Protein AF-A0A800IH44-F1 (afdb_monomer_lite)

Structure (mmCIF, N/CA/C/O backbone):
data_AF-A0A800IH44-F1
#
_entry.id   AF-A0A800IH44-F1
#
loop_
_atom_site.group_PDB
_atom_site.id
_atom_site.type_symbol
_atom_site.label_atom_id
_atom_site.label_alt_id
_atom_site.label_comp_id
_atom_site.label_asym_id
_atom_site.label_entity_id
_atom_site.label_seq_id
_atom_site.pdbx_PDB_ins_code
_atom_site.Cartn_x
_atom_site.Cartn_y
_atom_site.Cartn_z
_atom_site.occupancy
_atom_site.B_iso_or_equiv
_atom_site.auth_seq_id
_atom_site.auth_comp_id
_atom_site.auth_asym_id
_atom_site.auth_atom_id
_atom_site.pdbx_PDB_model_num
ATOM 1 N N . PRO A 1 1 ? -9.479 -3.643 30.433 1.00 67.94 1 PRO A N 1
ATOM 2 C CA . PRO A 1 1 ? -9.470 -2.349 31.169 1.00 67.94 1 PRO A CA 1
ATOM 3 C C . PRO A 1 1 ? -8.205 -2.106 32.005 1.00 67.94 1 PRO A C 1
ATOM 5 O O . PRO A 1 1 ? -7.801 -0.964 32.146 1.00 67.94 1 PRO A O 1
ATOM 8 N N . ASN A 1 2 ? -7.567 -3.157 32.537 1.00 88.88 2 ASN A N 1
ATOM 9 C CA . ASN A 1 2 ? -6.401 -3.015 33.427 1.00 88.88 2 ASN A CA 1
ATOM 10 C C . ASN A 1 2 ? -5.080 -2.698 32.699 1.00 88.88 2 ASN A C 1
ATOM 12 O O . ASN A 1 2 ? -4.061 -2.495 33.346 1.00 88.88 2 ASN A O 1
ATOM 16 N N . THR A 1 3 ? -5.093 -2.687 31.363 1.00 93.56 3 THR A N 1
ATOM 17 C CA . THR A 1 3 ? -3.907 -2.450 30.524 1.00 93.56 3 THR A CA 1
ATOM 18 C C . THR A 1 3 ? -4.090 -1.198 29.671 1.00 93.56 3 THR A C 1
ATOM 20 O O . THR A 1 3 ? -3.293 -0.274 29.760 1.00 93.56 3 THR A O 1
ATOM 23 N N . PHE A 1 4 ? -5.167 -1.133 28.880 1.00 92.62 4 PHE A N 1
ATOM 24 C CA . PHE A 1 4 ? -5.492 0.036 28.060 1.00 92.62 4 PHE A CA 1
ATOM 25 C C . PHE A 1 4 ? -6.497 0.942 28.770 1.00 92.62 4 PHE A C 1
ATOM 27 O O . PHE A 1 4 ? -7.565 0.481 29.181 1.00 92.62 4 PHE A O 1
ATOM 34 N N . THR A 1 5 ? -6.158 2.227 28.872 1.00 90.50 5 THR A N 1
ATOM 35 C CA . THR A 1 5 ? -7.008 3.272 29.462 1.00 90.50 5 THR A CA 1
ATOM 36 C C . THR A 1 5 ? -8.149 3.685 28.533 1.00 90.50 5 THR A C 1
ATOM 38 O O . THR A 1 5 ? -9.255 3.933 29.001 1.00 90.50 5 THR A O 1
ATOM 41 N N . ASN A 1 6 ? -7.912 3.698 27.217 1.00 88.56 6 ASN A N 1
ATOM 42 C CA . ASN A 1 6 ? -8.948 3.844 26.199 1.00 88.56 6 ASN A CA 1
ATOM 43 C C . ASN A 1 6 ? -9.209 2.488 25.530 1.00 88.56 6 ASN A C 1
ATOM 45 O O . ASN A 1 6 ? -8.309 1.897 24.938 1.00 88.56 6 ASN A O 1
ATOM 49 N N . ILE A 1 7 ? -10.446 2.006 25.638 1.00 90.50 7 ILE A N 1
ATOM 50 C CA . ILE A 1 7 ? -10.894 0.715 25.096 1.00 90.50 7 ILE A CA 1
ATOM 51 C C . ILE A 1 7 ? -11.848 0.872 23.905 1.00 90.50 7 ILE A C 1
ATOM 53 O O . ILE A 1 7 ? -12.403 -0.111 23.419 1.00 90.50 7 ILE A O 1
ATOM 57 N N . MET A 1 8 ? -12.068 2.105 23.443 1.00 90.88 8 MET A N 1
ATOM 58 C CA . MET A 1 8 ? -12.938 2.376 22.307 1.00 90.88 8 MET A CA 1
ATOM 59 C C . MET A 1 8 ? -12.184 2.147 20.999 1.00 90.88 8 MET A C 1
ATOM 61 O O . MET A 1 8 ? -11.226 2.847 20.680 1.00 90.88 8 MET A O 1
ATOM 65 N N . TYR A 1 9 ? -12.654 1.185 20.206 1.00 92.31 9 TYR A N 1
ATOM 66 C CA . TYR A 1 9 ? -12.163 0.993 18.845 1.00 92.31 9 TYR A CA 1
ATOM 67 C C . TYR A 1 9 ? -12.681 2.095 17.923 1.00 92.31 9 TYR A C 1
ATOM 69 O O . TYR A 1 9 ? -13.893 2.338 17.843 1.00 92.31 9 TYR A O 1
ATOM 77 N N . HIS A 1 10 ? -11.761 2.708 17.185 1.00 92.88 10 HIS A N 1
ATOM 78 C CA . HIS A 1 10 ? -12.052 3.719 16.177 1.00 92.88 10 HIS A CA 1
ATOM 79 C C . HIS A 1 10 ? -12.052 3.080 14.789 1.00 92.88 10 HIS A C 1
ATOM 81 O O . HIS A 1 10 ? -11.031 2.553 14.344 1.00 92.88 10 HIS A O 1
ATOM 87 N N . PHE A 1 11 ? -13.198 3.144 14.109 1.00 93.88 11 PHE A N 1
ATOM 88 C CA . PHE A 1 11 ? -13.379 2.530 12.794 1.00 93.88 11 PHE A CA 1
ATOM 89 C C . PHE A 1 11 ? -12.357 3.041 11.781 1.00 93.88 11 PHE A C 1
ATOM 91 O O . PHE A 1 11 ? -11.722 2.240 11.109 1.00 93.88 11 PHE A O 1
ATOM 98 N N . ASP A 1 12 ? -12.142 4.356 11.716 1.00 92.38 12 ASP A N 1
ATOM 99 C CA . ASP A 1 12 ? -11.292 4.961 10.686 1.00 92.38 12 ASP A CA 1
ATOM 100 C C . ASP A 1 12 ? -9.812 4.561 10.826 1.00 92.38 12 ASP A C 1
ATOM 102 O O . ASP A 1 12 ? -9.105 4.445 9.825 1.00 92.38 12 ASP A O 1
ATOM 106 N N . ILE A 1 13 ? -9.351 4.269 12.050 1.00 92.44 13 ILE A N 1
ATOM 107 C CA . ILE A 1 13 ? -7.992 3.757 12.296 1.00 92.44 13 ILE A CA 1
ATOM 108 C C . ILE A 1 13 ? -7.848 2.349 11.705 1.00 92.44 1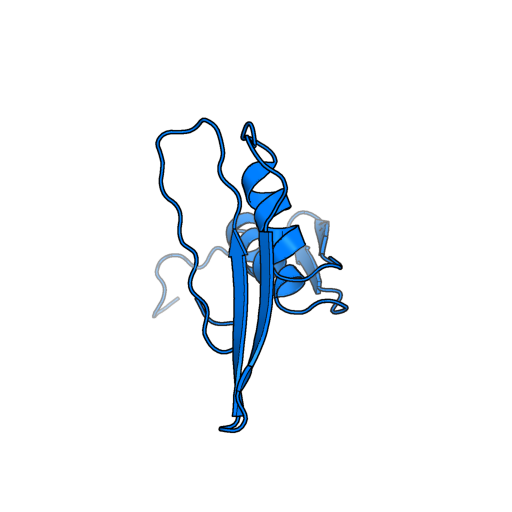3 ILE A C 1
ATOM 110 O O . ILE A 1 13 ? -6.882 2.066 10.994 1.00 92.44 13 ILE A O 1
ATOM 114 N N . LEU A 1 14 ? -8.827 1.475 11.965 1.00 93.56 14 LEU A N 1
ATOM 115 C CA . LEU A 1 14 ? -8.848 0.118 11.418 1.00 93.56 14 LEU A CA 1
ATOM 116 C C . LEU A 1 14 ? -9.019 0.143 9.896 1.00 93.56 14 LEU A C 1
ATOM 118 O O . LEU A 1 14 ? -8.279 -0.535 9.190 1.00 93.56 14 LEU A O 1
ATOM 122 N N . ALA A 1 15 ? -9.939 0.963 9.387 1.00 93.38 15 ALA A N 1
ATOM 123 C CA . ALA A 1 15 ? -10.214 1.109 7.963 1.00 93.38 15 ALA A CA 1
ATOM 124 C C . ALA A 1 15 ? -8.967 1.550 7.193 1.00 93.38 15 ALA A C 1
ATOM 126 O O . ALA A 1 15 ? -8.642 0.946 6.174 1.00 93.38 15 ALA A O 1
ATOM 127 N N . LYS A 1 16 ? -8.218 2.539 7.705 1.00 91.56 16 LYS A N 1
ATOM 128 C CA . LYS A 1 16 ? -6.953 2.973 7.098 1.00 91.56 16 LYS A CA 1
ATOM 129 C C . LYS A 1 16 ? -5.968 1.808 6.978 1.00 91.56 16 LYS A C 1
ATOM 131 O O . LYS A 1 16 ? -5.446 1.560 5.894 1.00 91.56 16 LYS A O 1
ATOM 136 N N . ARG A 1 17 ? -5.756 1.059 8.065 1.00 90.81 17 ARG A N 1
ATOM 137 C CA . ARG A 1 17 ? -4.790 -0.046 8.086 1.00 90.81 17 ARG A CA 1
ATOM 138 C C . ARG A 1 17 ? -5.213 -1.224 7.202 1.00 90.81 17 ARG A C 1
ATOM 140 O O . ARG A 1 17 ? -4.378 -1.808 6.519 1.00 90.81 17 ARG A O 1
ATOM 147 N N . LEU A 1 18 ? -6.499 -1.572 7.195 1.00 92.25 18 LEU A N 1
ATOM 148 C CA . LEU A 1 18 ? -7.033 -2.651 6.358 1.00 92.25 18 LEU A CA 1
ATOM 149 C C . LEU A 1 18 ? -7.008 -2.288 4.870 1.00 92.25 18 LEU A C 1
ATOM 151 O O . LEU A 1 18 ? -6.711 -3.144 4.041 1.00 92.25 18 LEU A O 1
ATOM 155 N N . ARG A 1 19 ? -7.241 -1.016 4.535 1.00 90.12 19 ARG A N 1
ATOM 156 C CA . ARG A 1 19 ? -7.095 -0.500 3.173 1.00 90.12 19 ARG A CA 1
ATOM 157 C C . ARG A 1 19 ? -5.651 -0.629 2.686 1.00 90.12 19 ARG A C 1
ATOM 159 O O . ARG A 1 19 ? -5.429 -1.203 1.627 1.00 90.12 19 ARG A O 1
ATOM 166 N N . GLU A 1 20 ? -4.670 -0.204 3.484 1.00 88.50 20 GLU A N 1
ATOM 167 C CA . GLU A 1 20 ? -3.243 -0.421 3.182 1.00 88.50 20 GLU A CA 1
ATOM 168 C C . GLU A 1 20 ? -2.932 -1.910 2.941 1.00 88.50 20 GLU A C 1
ATOM 170 O O . GLU A 1 20 ? -2.319 -2.263 1.937 1.00 88.50 20 GLU A O 1
ATOM 175 N N . LEU A 1 21 ? -3.415 -2.801 3.816 1.00 87.75 21 LEU A N 1
ATOM 176 C CA . LEU A 1 21 ? -3.202 -4.246 3.677 1.00 87.75 21 LEU A CA 1
ATOM 177 C C . LEU A 1 21 ? -3.824 -4.831 2.406 1.00 87.75 21 LEU A C 1
ATOM 179 O O . LEU A 1 21 ? -3.225 -5.723 1.808 1.00 87.75 21 LEU A O 1
ATOM 183 N N . SER A 1 22 ? -4.993 -4.344 1.987 1.00 90.31 22 SER A N 1
ATOM 184 C CA . SER A 1 22 ? -5.640 -4.812 0.758 1.00 90.31 22 SER A CA 1
ATOM 185 C C . SER A 1 22 ? -4.871 -4.422 -0.506 1.00 90.31 22 SER A C 1
ATOM 187 O O . SER A 1 22 ? -4.861 -5.191 -1.459 1.00 90.31 22 SER A O 1
ATOM 189 N N . PHE A 1 23 ? -4.161 -3.288 -0.502 1.00 87.88 23 PHE A N 1
ATOM 190 C CA . PHE A 1 23 ? -3.254 -2.948 -1.599 1.00 87.88 23 PHE A CA 1
ATOM 191 C C . PHE A 1 23 ? -2.006 -3.833 -1.607 1.00 87.88 23 PHE A C 1
ATOM 193 O O . PHE A 1 23 ? -1.573 -4.272 -2.666 1.00 87.88 23 PHE A O 1
ATOM 200 N N . LEU A 1 24 ? -1.438 -4.124 -0.432 1.00 85.81 24 LEU A N 1
ATOM 201 C CA . LEU A 1 24 ? -0.261 -4.994 -0.313 1.00 85.81 24 LEU A CA 1
ATOM 202 C C . LEU A 1 24 ? -0.568 -6.458 -0.672 1.00 85.81 24 LEU A C 1
ATOM 204 O O . LEU A 1 24 ? 0.325 -7.198 -1.069 1.00 85.81 24 LEU A O 1
ATOM 208 N N . ASN A 1 25 ? -1.828 -6.881 -0.551 1.00 84.75 25 ASN A N 1
ATOM 209 C CA . ASN A 1 25 ? -2.277 -8.242 -0.839 1.00 84.75 25 ASN A CA 1
ATOM 210 C C . ASN A 1 25 ? -3.298 -8.234 -1.982 1.00 84.75 25 ASN A C 1
ATOM 212 O O . ASN A 1 25 ? -4.491 -8.460 -1.766 1.00 84.75 25 ASN A O 1
ATOM 216 N N . SER A 1 26 ? -2.818 -7.975 -3.201 1.00 78.94 26 SER A N 1
ATOM 217 C CA . SER A 1 26 ? -3.658 -7.973 -4.404 1.00 78.94 26 SER A CA 1
ATOM 218 C C . SER A 1 26 ? -4.467 -9.271 -4.510 1.00 78.94 26 SER A C 1
ATOM 220 O O . SER A 1 26 ? -3.916 -10.368 -4.427 1.00 78.94 26 SER A O 1
ATOM 222 N N . GLY A 1 27 ? -5.782 -9.142 -4.703 1.00 77.94 27 GLY A N 1
ATOM 223 C CA . GLY A 1 27 ? -6.710 -10.276 -4.795 1.00 77.94 27 GLY A CA 1
ATOM 224 C C . GLY A 1 27 ? -7.303 -10.751 -3.461 1.00 77.94 27 GLY A C 1
ATOM 225 O O . GLY A 1 27 ? -8.158 -11.636 -3.461 1.00 77.94 27 GLY A O 1
ATOM 226 N N . VAL A 1 28 ? -6.922 -10.157 -2.324 1.00 86.94 28 VAL A N 1
ATOM 227 C CA . VAL A 1 28 ? -7.575 -10.418 -1.032 1.00 86.94 28 VAL A CA 1
ATOM 228 C C . VAL A 1 28 ? -8.698 -9.408 -0.800 1.00 86.94 28 VAL A C 1
ATOM 230 O O . VAL A 1 28 ? -8.478 -8.199 -0.771 1.00 86.94 28 VAL A O 1
ATOM 233 N N . ALA A 1 29 ? -9.914 -9.912 -0.587 1.00 89.50 29 ALA A N 1
ATOM 234 C CA . ALA A 1 29 ? -11.055 -9.095 -0.192 1.00 89.50 29 ALA A CA 1
ATOM 235 C C . ALA A 1 29 ? -11.133 -8.994 1.339 1.00 89.50 29 ALA A C 1
ATOM 237 O O . ALA A 1 29 ? -11.358 -9.990 2.028 1.00 89.50 29 ALA A O 1
ATOM 238 N N . ILE A 1 30 ? -10.976 -7.784 1.873 1.00 92.12 30 ILE A N 1
ATOM 239 C CA . ILE A 1 30 ? -11.055 -7.499 3.307 1.00 92.12 30 ILE A CA 1
ATOM 240 C C . ILE A 1 30 ? -12.348 -6.741 3.590 1.00 92.12 30 ILE A C 1
ATOM 242 O O . ILE A 1 30 ? -12.569 -5.652 3.070 1.00 92.12 30 ILE A O 1
ATOM 246 N N . ARG A 1 31 ? -13.204 -7.299 4.444 1.00 94.19 31 ARG A N 1
ATOM 247 C CA . ARG A 1 31 ? -14.472 -6.686 4.851 1.00 94.19 31 ARG A CA 1
ATOM 248 C C . ARG A 1 31 ? -14.380 -6.201 6.292 1.00 94.19 31 ARG A C 1
ATOM 250 O O . ARG A 1 31 ? -14.167 -7.006 7.195 1.00 94.19 31 ARG A O 1
ATOM 257 N N . LEU A 1 32 ? -14.568 -4.902 6.504 1.00 95.25 32 LEU A N 1
ATOM 258 C CA . LEU A 1 32 ? -14.644 -4.290 7.827 1.00 95.25 32 LEU A CA 1
ATOM 259 C C . LEU A 1 32 ? -16.095 -3.915 8.127 1.00 95.25 32 LEU A C 1
ATOM 261 O O . LEU A 1 32 ? -16.677 -3.096 7.422 1.00 95.25 32 LEU A O 1
ATOM 265 N N . LYS A 1 33 ? -16.661 -4.482 9.194 1.00 95.69 33 LYS A N 1
ATOM 266 C CA . LYS A 1 33 ? -18.029 -4.212 9.646 1.00 95.69 33 LYS A CA 1
ATOM 267 C C . LYS A 1 33 ? -18.020 -3.703 11.085 1.00 95.69 33 LYS A C 1
ATOM 269 O O . LYS A 1 33 ? -17.442 -4.341 11.960 1.00 95.69 33 LYS A O 1
ATOM 274 N N . ASP A 1 34 ? -18.680 -2.576 11.327 1.00 95.62 34 ASP A N 1
ATOM 275 C CA . ASP A 1 34 ? -18.940 -2.038 12.661 1.00 95.62 34 ASP A CA 1
ATOM 276 C C . ASP A 1 34 ? -20.386 -2.318 13.063 1.00 95.62 34 ASP A C 1
ATOM 278 O O . ASP A 1 34 ? -21.321 -1.679 12.583 1.00 95.62 34 ASP A O 1
ATOM 282 N N . GLU A 1 35 ? -20.586 -3.263 13.977 1.00 93.81 35 GLU A N 1
ATOM 283 C CA . GLU A 1 35 ? -21.924 -3.635 14.445 1.00 93.81 35 GLU A CA 1
ATOM 284 C C . GLU A 1 35 ? -22.585 -2.560 15.320 1.00 93.81 35 GLU A C 1
ATOM 286 O O . GLU A 1 35 ? -23.801 -2.577 15.488 1.00 93.81 35 GLU A O 1
ATOM 291 N N . ARG A 1 36 ? -21.819 -1.591 15.843 1.00 92.50 36 ARG A N 1
ATOM 292 C CA . ARG A 1 36 ? -22.351 -0.514 16.697 1.00 92.50 36 ARG A CA 1
ATOM 293 C C . ARG A 1 36 ? -23.130 0.522 15.892 1.00 92.50 36 ARG A C 1
ATOM 295 O O . ARG A 1 36 ? -24.095 1.089 16.392 1.00 92.50 36 ARG A O 1
ATOM 302 N N . SER A 1 37 ? -22.673 0.800 14.671 1.00 92.88 37 SER A N 1
ATOM 303 C CA . SER A 1 37 ? -23.258 1.805 13.772 1.00 92.88 37 SER A CA 1
ATOM 304 C C . SER A 1 37 ? -23.900 1.201 12.522 1.00 92.88 37 SER A C 1
ATOM 306 O O . SER A 1 37 ? -24.625 1.895 11.817 1.00 92.88 37 SER A O 1
ATOM 308 N N . GLY A 1 38 ? -23.628 -0.074 12.227 1.00 92.06 38 GLY A N 1
ATOM 309 C CA . GLY A 1 38 ? -24.025 -0.733 10.984 1.00 92.06 38 GLY A CA 1
ATOM 310 C C . GLY A 1 38 ? -23.144 -0.381 9.780 1.00 92.06 38 GLY A C 1
ATOM 311 O O . GLY A 1 38 ? -23.435 -0.839 8.678 1.00 92.06 38 GLY A O 1
ATOM 312 N N . ARG A 1 39 ? -22.078 0.415 9.958 1.00 93.81 39 ARG A N 1
ATOM 313 C CA . ARG A 1 39 ? -21.153 0.797 8.878 1.00 93.81 39 ARG A CA 1
ATOM 314 C C . ARG A 1 39 ? -20.366 -0.420 8.387 1.00 93.81 39 ARG A C 1
ATOM 316 O O . ARG A 1 39 ? -19.815 -1.171 9.189 1.00 93.81 39 ARG A O 1
ATOM 323 N N . GLU A 1 40 ? -20.260 -0.577 7.072 1.00 95.12 40 GLU A N 1
ATOM 324 C CA . GLU A 1 40 ? -19.487 -1.643 6.428 1.00 95.12 40 GLU A CA 1
ATOM 325 C C . GLU A 1 40 ? -18.669 -1.071 5.264 1.00 95.12 40 GLU A C 1
ATOM 327 O O . GLU A 1 40 ? -19.166 -0.251 4.494 1.00 95.12 40 GLU A O 1
ATOM 332 N N . GLU A 1 41 ? -17.415 -1.504 5.137 1.00 94.25 41 GLU A N 1
ATOM 333 C CA . GLU A 1 41 ? -16.556 -1.227 3.983 1.00 94.25 41 GLU A CA 1
ATOM 334 C C . GLU A 1 41 ? -15.918 -2.530 3.485 1.00 94.25 41 GLU A C 1
ATOM 336 O O . GLU A 1 41 ? -15.453 -3.360 4.272 1.00 94.25 41 GLU A O 1
ATOM 341 N N . LEU A 1 42 ? -15.896 -2.704 2.162 1.00 93.06 42 LEU A N 1
ATOM 342 C CA . LEU A 1 42 ? -15.217 -3.803 1.483 1.00 93.06 42 LEU A CA 1
ATOM 343 C C . LEU A 1 42 ? -14.009 -3.244 0.730 1.00 93.06 42 LEU A C 1
ATOM 345 O O . LEU A 1 42 ? -14.161 -2.417 -0.165 1.00 93.06 42 LEU A O 1
ATOM 349 N N . PHE A 1 43 ? -12.821 -3.723 1.077 1.00 91.31 43 PHE A N 1
ATOM 350 C CA . PHE A 1 43 ? -11.568 -3.386 0.420 1.00 91.31 43 PHE A CA 1
ATOM 351 C C . PHE A 1 43 ? -11.131 -4.557 -0.453 1.00 91.31 43 PHE A C 1
ATOM 353 O O . PHE A 1 43 ? -10.784 -5.625 0.050 1.00 91.31 43 PHE A O 1
ATOM 360 N N . CYS A 1 44 ? -11.172 -4.364 -1.764 1.00 87.44 44 CYS A N 1
ATOM 361 C CA . CYS A 1 44 ? -10.677 -5.320 -2.742 1.00 87.44 44 CYS A CA 1
ATOM 362 C C . CYS A 1 44 ? -10.014 -4.504 -3.845 1.00 87.44 44 CYS A C 1
ATOM 364 O O . CYS A 1 44 ? -10.691 -3.971 -4.721 1.00 87.44 44 CYS A O 1
ATOM 366 N N . TYR A 1 45 ? -8.703 -4.321 -3.717 1.00 85.81 45 TYR A N 1
ATOM 367 C CA . TYR A 1 45 ? -7.923 -3.567 -4.686 1.00 85.81 45 TYR A CA 1
ATOM 368 C C . TYR A 1 45 ? -7.049 -4.520 -5.486 1.00 85.81 45 TYR A C 1
ATOM 370 O O . TYR A 1 45 ? -6.455 -5.461 -4.954 1.00 85.81 45 TYR A O 1
ATOM 378 N N . GLU A 1 46 ? -6.985 -4.244 -6.778 1.00 79.69 46 GLU A N 1
ATOM 379 C CA . GLU A 1 46 ? -6.070 -4.877 -7.714 1.00 79.69 46 GLU A CA 1
ATOM 380 C C . GLU A 1 46 ? -4.990 -3.858 -8.096 1.00 79.69 46 GLU A C 1
ATOM 382 O O . GLU A 1 46 ? -5.228 -2.650 -8.062 1.00 79.69 46 GLU A O 1
ATOM 387 N N . GLY A 1 47 ? -3.790 -4.330 -8.437 1.00 80.19 47 GLY A N 1
ATOM 388 C CA . GLY A 1 47 ? -2.681 -3.459 -8.860 1.00 80.19 47 GLY A CA 1
ATOM 389 C C . GLY A 1 47 ? -1.600 -3.208 -7.802 1.00 80.19 47 GLY A C 1
ATOM 390 O O . GLY A 1 47 ? -0.656 -2.459 -8.060 1.00 80.19 47 GLY A O 1
ATOM 391 N N . GLY A 1 48 ? -1.679 -3.857 -6.638 1.00 86.25 48 GLY A N 1
ATOM 392 C CA . GLY A 1 48 ? -0.576 -3.890 -5.674 1.00 86.25 48 GLY A CA 1
ATOM 393 C C . GLY A 1 48 ? -0.201 -2.512 -5.111 1.00 86.25 48 GLY A C 1
ATOM 394 O O . GLY A 1 48 ? -1.047 -1.634 -4.910 1.00 86.25 48 GLY A O 1
ATOM 395 N N . VAL A 1 49 ? 1.102 -2.290 -4.912 1.00 90.00 49 VAL A N 1
ATOM 396 C CA . VAL A 1 49 ? 1.638 -1.008 -4.416 1.00 90.00 49 VAL A CA 1
ATOM 397 C C . VAL A 1 49 ? 1.479 0.152 -5.408 1.00 90.00 49 VAL A C 1
ATOM 399 O O . VAL A 1 49 ? 1.495 1.306 -4.989 1.00 90.00 49 VAL A O 1
ATOM 402 N N . SER A 1 50 ? 1.281 -0.115 -6.704 1.00 91.62 50 SER A N 1
ATOM 403 C CA . SER A 1 50 ? 1.046 0.951 -7.692 1.00 91.62 50 SER A CA 1
ATOM 404 C C . SER A 1 50 ? -0.306 1.639 -7.469 1.00 91.62 50 SER A C 1
ATOM 406 O O . SER A 1 50 ? -0.364 2.861 -7.333 1.00 91.62 50 SER A O 1
ATOM 408 N N . ALA A 1 51 ? -1.368 0.851 -7.276 1.00 90.19 51 ALA A N 1
ATOM 409 C CA . ALA A 1 51 ? -2.697 1.350 -6.932 1.00 90.19 51 ALA A CA 1
ATOM 410 C C . ALA A 1 51 ? -2.712 2.051 -5.559 1.00 90.19 51 ALA A C 1
ATOM 412 O O . ALA A 1 51 ? -3.459 3.009 -5.351 1.00 90.19 51 ALA A O 1
ATOM 413 N N . PHE A 1 52 ? -1.846 1.628 -4.628 1.00 91.56 52 PHE A N 1
ATOM 414 C CA . PHE A 1 52 ? -1.682 2.316 -3.346 1.00 91.56 52 PHE A CA 1
ATOM 415 C C . PHE A 1 52 ? -1.151 3.744 -3.517 1.00 91.56 52 PHE A C 1
ATOM 417 O O . PHE A 1 52 ? -1.672 4.670 -2.898 1.00 91.56 52 PHE A O 1
ATOM 424 N N . VAL A 1 53 ? -0.144 3.944 -4.374 1.00 93.12 53 VAL A N 1
ATOM 425 C CA . VAL A 1 53 ? 0.413 5.276 -4.656 1.00 93.12 53 VAL A CA 1
ATOM 426 C C . VAL A 1 53 ? -0.621 6.181 -5.329 1.00 93.12 53 VAL A C 1
ATOM 428 O O . VAL A 1 53 ? -0.749 7.346 -4.949 1.00 93.12 53 VAL A O 1
ATOM 431 N N . GLU A 1 54 ? -1.416 5.650 -6.260 1.00 90.62 54 GLU A N 1
ATOM 432 C CA . GLU A 1 54 ? -2.526 6.391 -6.877 1.00 90.62 54 GLU A CA 1
ATOM 433 C C . GLU A 1 54 ? -3.580 6.807 -5.841 1.00 90.62 54 GLU A C 1
ATOM 435 O O . GLU A 1 54 ? -4.037 7.955 -5.819 1.00 90.62 54 GLU A O 1
ATOM 440 N N . TYR A 1 55 ? -3.911 5.906 -4.915 1.00 90.31 55 TYR A N 1
ATOM 441 C CA . TYR A 1 55 ? -4.806 6.206 -3.804 1.00 90.31 55 TYR A CA 1
ATOM 442 C C . TYR A 1 55 ? -4.240 7.307 -2.885 1.00 90.31 55 TYR A C 1
ATOM 444 O O . TYR A 1 55 ? -4.950 8.252 -2.533 1.00 90.31 55 TYR A O 1
ATOM 452 N N . LEU A 1 56 ? -2.949 7.256 -2.537 1.00 90.81 56 LEU A N 1
ATOM 453 C CA . LEU A 1 56 ? -2.297 8.300 -1.731 1.00 90.81 56 LEU A CA 1
ATOM 454 C C . LEU A 1 56 ? -2.301 9.673 -2.420 1.00 90.81 56 LEU A C 1
ATOM 456 O O . LEU A 1 56 ? -2.370 10.705 -1.746 1.00 90.81 56 LEU A O 1
ATOM 460 N N . ASN A 1 57 ? -2.250 9.692 -3.752 1.00 92.00 57 ASN A N 1
ATOM 461 C CA . ASN A 1 57 ? -2.290 10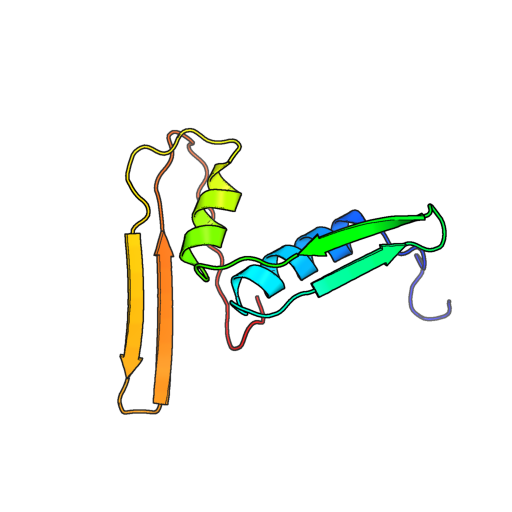.911 -4.554 1.00 92.00 57 ASN A CA 1
ATOM 462 C C . ASN A 1 57 ? -3.709 11.344 -4.965 1.00 92.00 57 ASN A C 1
ATOM 464 O O . ASN A 1 57 ? -3.835 12.360 -5.637 1.00 92.00 57 ASN A O 1
ATOM 468 N N . THR A 1 58 ? -4.780 10.671 -4.521 1.00 89.69 58 THR A N 1
ATOM 469 C CA . THR A 1 58 ? -6.169 11.016 -4.905 1.00 89.69 58 THR A CA 1
ATOM 470 C C . THR A 1 58 ? -6.552 12.467 -4.569 1.00 89.69 58 THR A C 1
ATOM 472 O O . THR A 1 58 ? -7.334 13.079 -5.288 1.00 89.69 58 THR A O 1
ATOM 475 N N . ASN A 1 59 ? -5.975 13.042 -3.507 1.00 89.88 59 ASN A N 1
ATOM 476 C CA . ASN A 1 59 ? -6.205 14.434 -3.092 1.00 89.88 59 ASN A CA 1
ATOM 477 C C . ASN A 1 59 ? -5.028 15.374 -3.422 1.00 89.88 59 ASN A C 1
ATOM 479 O O . ASN A 1 59 ? -4.908 16.440 -2.820 1.00 89.88 59 ASN A O 1
ATOM 483 N N . LYS A 1 60 ? -4.120 14.967 -4.314 1.00 92.50 60 LYS A N 1
ATOM 484 C CA . LYS A 1 60 ? -2.929 15.731 -4.719 1.00 92.50 60 LYS A CA 1
ATOM 485 C C . LYS A 1 60 ? -2.899 15.876 -6.242 1.00 92.50 60 LYS A C 1
ATOM 487 O O . LYS A 1 60 ? -3.596 15.140 -6.935 1.00 92.50 60 LYS A O 1
ATOM 492 N N . THR A 1 61 ? -2.075 16.780 -6.775 1.00 94.56 61 THR A N 1
ATOM 493 C CA . THR A 1 61 ? -1.906 16.915 -8.231 1.00 94.56 61 THR A CA 1
ATOM 494 C C . THR A 1 61 ? -0.656 16.150 -8.680 1.00 94.56 61 THR A C 1
ATOM 496 O O . THR A 1 61 ? 0.458 16.648 -8.501 1.00 94.56 61 THR A O 1
ATOM 499 N N . PRO A 1 62 ? -0.776 14.928 -9.232 1.00 94.38 62 PRO A N 1
ATOM 500 C CA . PRO A 1 62 ? 0.379 14.192 -9.732 1.00 94.38 62 PRO A CA 1
ATOM 501 C C . PRO A 1 62 ? 0.992 14.887 -10.955 1.00 94.38 62 PRO A C 1
ATOM 503 O O . PRO A 1 62 ? 0.274 15.343 -11.843 1.00 94.38 62 PRO A O 1
ATOM 506 N N . ILE A 1 63 ? 2.324 14.924 -11.027 1.00 95.19 63 ILE A N 1
ATOM 507 C CA . ILE A 1 63 ? 3.056 15.541 -12.151 1.00 95.19 63 ILE A CA 1
ATOM 508 C C . ILE A 1 63 ? 3.522 14.521 -13.197 1.00 95.19 63 ILE A C 1
ATOM 510 O O . ILE A 1 63 ? 3.805 14.878 -14.339 1.00 95.19 63 ILE A O 1
ATOM 514 N N . ASN A 1 64 ? 3.600 13.243 -12.827 1.00 93.69 64 ASN A N 1
ATOM 515 C CA . ASN A 1 64 ? 4.031 12.153 -13.697 1.00 93.69 64 ASN A CA 1
ATOM 516 C C . ASN A 1 64 ? 3.140 10.916 -13.534 1.00 93.69 64 ASN A C 1
ATOM 518 O O . ASN A 1 64 ? 2.381 10.791 -12.574 1.00 93.69 64 ASN A O 1
ATOM 522 N N . LYS A 1 65 ? 3.263 9.967 -14.468 1.00 92.00 65 LYS A N 1
ATOM 523 C CA . LYS A 1 65 ? 2.656 8.634 -14.328 1.00 92.00 65 LYS A CA 1
ATOM 524 C C . LYS A 1 65 ? 3.345 7.853 -13.208 1.00 92.00 65 LYS A C 1
ATOM 526 O O . LYS A 1 65 ? 4.558 7.996 -13.041 1.00 92.00 65 LYS A O 1
ATOM 531 N N . CYS A 1 66 ? 2.589 7.028 -12.484 1.00 92.88 66 CYS A N 1
ATOM 532 C CA . CYS A 1 66 ? 3.141 6.157 -11.449 1.00 92.88 66 CYS A CA 1
ATOM 533 C C . CYS A 1 66 ? 4.233 5.254 -12.040 1.00 92.88 66 CYS A C 1
ATOM 535 O O . CYS A 1 66 ? 4.031 4.613 -13.073 1.00 92.88 66 CYS A O 1
ATOM 537 N N . MET A 1 67 ? 5.396 5.231 -11.394 1.00 93.94 67 MET A N 1
ATOM 538 C CA . MET A 1 67 ? 6.486 4.318 -11.719 1.00 93.94 67 MET A CA 1
ATOM 539 C C . MET A 1 67 ? 6.380 3.116 -10.791 1.00 93.94 67 MET A C 1
ATOM 541 O O . MET A 1 67 ? 6.252 3.296 -9.582 1.00 93.94 67 MET A O 1
ATOM 545 N N . HIS A 1 68 ? 6.419 1.907 -11.344 1.00 94.25 68 HIS A N 1
ATOM 546 C CA . HIS A 1 68 ? 6.287 0.661 -10.592 1.00 94.25 68 HIS A CA 1
ATOM 547 C C . HIS A 1 68 ? 7.375 -0.322 -11.011 1.00 94.25 68 HIS A C 1
ATOM 549 O O . HIS A 1 68 ? 7.613 -0.533 -12.200 1.00 94.25 68 HIS A O 1
ATOM 555 N N . PHE A 1 69 ? 8.040 -0.897 -10.016 1.00 92.44 69 PHE A N 1
ATOM 556 C CA . PHE A 1 69 ? 9.141 -1.835 -10.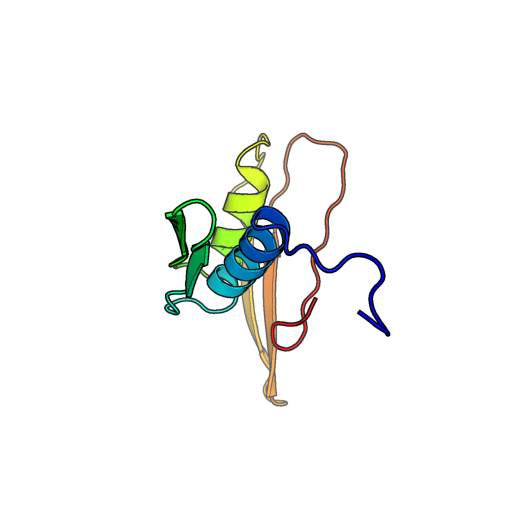157 1.00 92.44 69 PHE A CA 1
ATOM 557 C C . PHE A 1 69 ? 8.881 -3.029 -9.247 1.00 92.44 69 PHE A C 1
ATOM 559 O O . PHE A 1 69 ? 8.555 -2.860 -8.075 1.00 92.44 69 PHE A O 1
ATOM 566 N N . ASN A 1 70 ? 9.065 -4.232 -9.775 1.00 91.00 70 ASN A N 1
ATOM 567 C CA . ASN A 1 70 ? 8.990 -5.468 -9.010 1.00 91.00 70 ASN A CA 1
ATOM 568 C C . ASN A 1 70 ? 10.167 -6.350 -9.428 1.00 91.00 70 ASN A C 1
ATOM 570 O O . ASN A 1 70 ? 10.337 -6.634 -10.615 1.00 91.00 70 ASN A O 1
ATOM 574 N N . THR A 1 71 ? 11.004 -6.726 -8.466 1.00 91.06 71 THR A N 1
A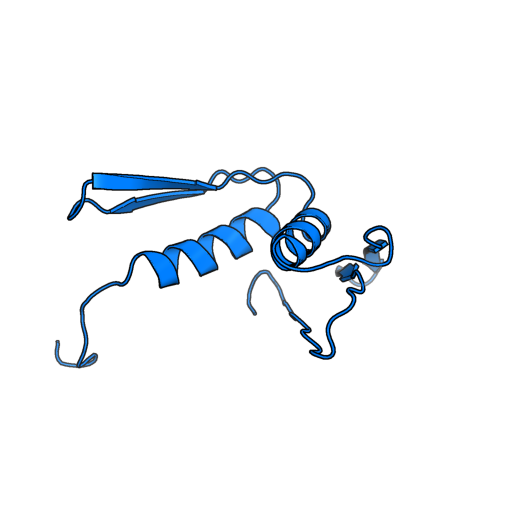TOM 575 C CA . THR A 1 71 ? 12.144 -7.611 -8.684 1.00 91.06 71 THR A CA 1
ATOM 576 C C . THR A 1 71 ? 12.207 -8.676 -7.600 1.00 91.06 71 THR A C 1
ATOM 578 O O . THR A 1 71 ? 11.932 -8.419 -6.428 1.00 91.06 71 THR A O 1
ATOM 581 N N . MET A 1 72 ? 12.606 -9.879 -7.994 1.00 90.94 72 MET A N 1
ATOM 582 C CA . MET A 1 72 ? 12.890 -10.981 -7.087 1.00 90.94 72 MET A CA 1
ATOM 583 C C . MET A 1 72 ? 14.358 -11.350 -7.252 1.00 90.94 72 MET A C 1
ATOM 585 O O . MET A 1 72 ? 14.775 -11.766 -8.335 1.00 90.94 72 MET A O 1
ATOM 589 N N . HIS A 1 73 ? 15.149 -11.179 -6.197 1.00 88.44 73 HIS A N 1
ATOM 590 C CA . HIS A 1 73 ? 16.540 -11.599 -6.214 1.00 88.44 73 HIS A CA 1
ATOM 591 C C . HIS A 1 73 ? 16.661 -13.121 -6.059 1.00 88.44 73 HIS A C 1
ATOM 593 O O . HIS A 1 73 ? 15.830 -13.788 -5.441 1.00 88.44 73 HIS A O 1
ATOM 599 N N . ALA A 1 74 ? 17.735 -13.680 -6.626 1.00 86.38 74 ALA A N 1
ATOM 600 C CA . ALA A 1 74 ? 18.020 -15.116 -6.577 1.00 86.38 74 ALA A CA 1
ATOM 601 C C . ALA A 1 74 ? 18.315 -15.637 -5.156 1.00 86.38 74 ALA A C 1
ATOM 603 O O . ALA A 1 74 ? 18.230 -16.837 -4.915 1.00 86.38 74 ALA A O 1
ATOM 604 N N . ASP A 1 75 ? 18.652 -14.746 -4.222 1.00 89.69 75 ASP A N 1
ATOM 605 C CA . ASP A 1 75 ? 18.837 -15.032 -2.795 1.00 89.69 75 ASP A CA 1
ATOM 606 C C . ASP A 1 75 ? 17.509 -15.134 -2.014 1.00 89.69 75 ASP A C 1
ATOM 608 O O . ASP A 1 75 ? 17.519 -15.421 -0.818 1.00 89.69 75 ASP A O 1
ATOM 612 N N . GLY A 1 76 ? 16.368 -14.945 -2.690 1.00 89.88 76 GLY A N 1
ATOM 613 C CA . GLY A 1 76 ? 15.029 -15.057 -2.116 1.00 89.88 76 GLY A CA 1
ATOM 614 C C . GLY A 1 76 ? 14.453 -13.745 -1.583 1.00 89.88 76 GLY A C 1
ATOM 615 O O . GLY A 1 76 ? 13.364 -13.765 -1.008 1.00 89.88 76 GLY A O 1
ATOM 616 N N . VAL A 1 77 ? 15.138 -12.610 -1.766 1.00 91.81 77 VAL A N 1
ATOM 617 C CA . VAL A 1 77 ? 14.625 -11.297 -1.353 1.00 91.81 77 VAL A CA 1
ATOM 618 C C . VAL A 1 77 ? 13.841 -10.641 -2.493 1.00 91.81 77 VAL A C 1
ATOM 620 O O . VAL A 1 77 ? 14.386 -10.302 -3.544 1.00 91.81 77 VAL A O 1
ATOM 623 N N . GLY A 1 78 ? 12.543 -10.434 -2.271 1.00 91.62 78 GLY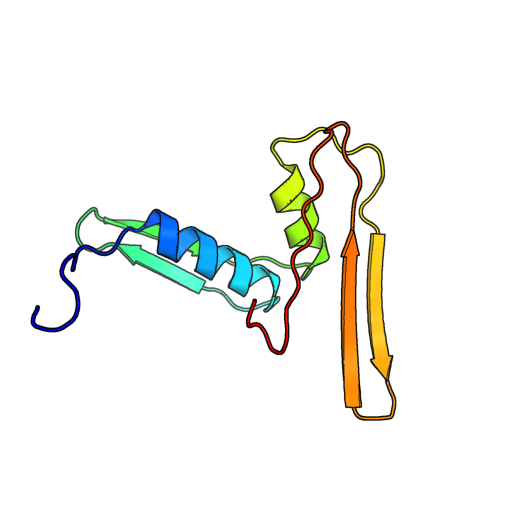 A N 1
ATOM 624 C CA . GLY A 1 78 ? 11.678 -9.665 -3.165 1.00 91.62 78 GLY A CA 1
ATOM 625 C C . GLY A 1 78 ? 11.679 -8.182 -2.809 1.00 91.62 78 GLY A C 1
ATOM 626 O O . GLY A 1 78 ? 11.555 -7.827 -1.638 1.00 91.62 78 GLY A O 1
ATOM 627 N N . VAL A 1 79 ? 11.788 -7.316 -3.815 1.00 92.19 79 VAL A N 1
ATOM 628 C CA . VAL A 1 79 ? 11.673 -5.862 -3.664 1.00 92.19 79 VAL A CA 1
ATOM 629 C C . VAL A 1 79 ? 10.647 -5.340 -4.660 1.00 92.19 79 VAL A C 1
ATOM 631 O O . VAL A 1 79 ? 10.801 -5.482 -5.873 1.00 92.19 79 VAL A O 1
ATOM 634 N N . GLU A 1 80 ? 9.609 -4.695 -4.138 1.00 92.00 80 GLU A N 1
ATOM 635 C CA . GLU A 1 80 ? 8.576 -4.033 -4.926 1.00 92.00 80 GLU A CA 1
ATOM 636 C C . GLU A 1 80 ? 8.499 -2.558 -4.526 1.00 92.00 80 GLU A C 1
ATOM 638 O O . GLU A 1 80 ? 8.423 -2.226 -3.344 1.00 92.00 80 GLU A O 1
ATOM 643 N N . VAL A 1 81 ? 8.552 -1.662 -5.511 1.00 94.00 81 VAL A N 1
ATOM 644 C CA . VAL A 1 81 ? 8.572 -0.212 -5.302 1.00 94.00 81 VAL A CA 1
ATOM 645 C C . VAL A 1 81 ? 7.602 0.443 -6.271 1.00 94.00 81 VAL A C 1
ATOM 647 O O . VAL A 1 81 ? 7.691 0.242 -7.480 1.00 94.00 81 VAL A O 1
ATOM 650 N N . ALA A 1 82 ? 6.711 1.282 -5.749 1.00 94.75 82 ALA A N 1
ATOM 651 C CA . ALA A 1 82 ? 5.941 2.226 -6.545 1.00 94.75 82 ALA A CA 1
ATOM 652 C C . ALA A 1 82 ? 6.180 3.650 -6.043 1.00 94.75 82 ALA A C 1
ATOM 654 O O . ALA A 1 82 ? 6.263 3.882 -4.837 1.00 94.75 82 ALA A O 1
ATOM 655 N N . LEU A 1 83 ? 6.296 4.603 -6.968 1.00 95.19 83 LEU A N 1
ATOM 656 C CA . LEU A 1 83 ? 6.516 6.009 -6.644 1.00 95.19 83 LEU A CA 1
ATOM 657 C C . LEU A 1 83 ? 5.915 6.939 -7.701 1.00 95.19 83 LEU A C 1
ATOM 659 O O . LEU A 1 83 ? 5.859 6.628 -8.893 1.00 95.19 83 LEU A O 1
ATOM 663 N N . GLN A 1 84 ? 5.477 8.109 -7.249 1.00 95.75 84 GLN A N 1
ATOM 664 C CA . GLN A 1 84 ? 4.904 9.152 -8.089 1.00 95.75 84 GLN A CA 1
ATOM 665 C C . GLN A 1 84 ? 5.110 10.505 -7.413 1.00 95.75 84 GLN A C 1
ATOM 667 O O . GLN A 1 84 ? 4.839 10.650 -6.220 1.00 95.75 84 GLN A O 1
ATOM 672 N N . TRP A 1 85 ? 5.554 11.497 -8.179 1.00 95.94 85 TRP A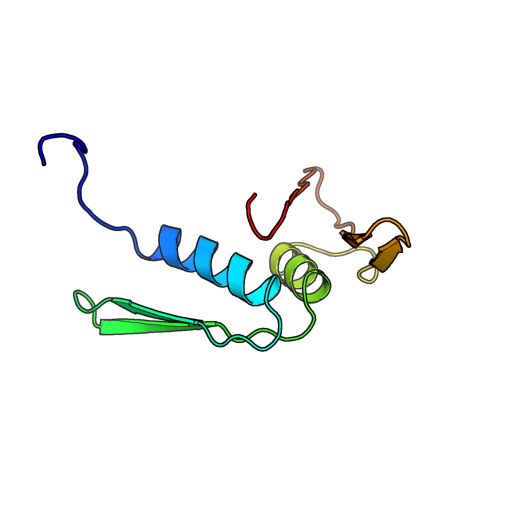 N 1
ATOM 673 C CA . TRP A 1 85 ? 5.655 12.867 -7.701 1.00 95.94 85 TRP A CA 1
ATOM 674 C C . TRP A 1 85 ? 4.319 13.594 -7.858 1.00 95.94 85 TRP A C 1
ATOM 676 O O . TRP A 1 85 ? 3.534 13.339 -8.776 1.00 95.94 85 TRP A O 1
ATOM 686 N N . ASN A 1 86 ? 4.097 14.551 -6.968 1.00 95.69 86 ASN A N 1
ATOM 687 C CA . ASN A 1 86 ? 2.999 15.506 -7.021 1.00 95.69 86 ASN A CA 1
ATOM 688 C C . ASN A 1 86 ? 3.552 16.929 -6.838 1.00 95.69 86 ASN A C 1
ATOM 690 O O . ASN A 1 86 ? 4.736 17.110 -6.564 1.00 95.69 86 ASN A O 1
ATOM 694 N N . ASP A 1 87 ? 2.696 17.928 -7.016 1.00 95.12 87 ASP A N 1
ATOM 695 C CA . ASP A 1 87 ? 3.015 19.356 -6.893 1.00 95.12 87 ASP A CA 1
ATOM 696 C C . ASP A 1 87 ? 3.188 19.857 -5.445 1.00 95.12 87 ASP A C 1
ATOM 698 O O . ASP A 1 87 ? 3.422 21.047 -5.225 1.00 95.12 87 ASP A O 1
ATOM 702 N N . SER A 1 88 ? 3.077 18.974 -4.447 1.00 93.56 88 SER A N 1
ATOM 703 C CA . SER A 1 88 ? 3.228 19.339 -3.040 1.00 93.56 88 SER A CA 1
ATOM 704 C C . SER A 1 88 ? 4.693 19.342 -2.594 1.00 93.56 88 SER A C 1
ATOM 706 O O . SER A 1 88 ? 5.551 18.671 -3.161 1.00 93.56 88 SER A O 1
ATOM 708 N N . PHE A 1 89 ? 4.975 20.069 -1.513 1.00 92.56 89 PHE A N 1
ATOM 709 C CA . PHE A 1 89 ? 6.316 20.165 -0.921 1.00 92.56 89 PHE A CA 1
ATOM 710 C C . PHE A 1 89 ? 6.578 19.125 0.181 1.00 92.56 89 PHE A C 1
ATOM 712 O O . PHE A 1 89 ? 7.600 19.193 0.859 1.00 92.56 89 PHE A O 1
ATOM 719 N N . GLN A 1 90 ? 5.641 18.200 0.415 1.00 94.00 90 GLN A N 1
ATOM 720 C CA . GLN A 1 90 ? 5.761 17.186 1.463 1.00 94.00 90 GLN A CA 1
ATOM 721 C C . GLN A 1 90 ? 6.312 15.877 0.897 1.00 94.00 90 GLN A C 1
ATOM 723 O O . GLN A 1 90 ? 5.734 15.298 -0.023 1.00 94.00 90 GLN A O 1
ATOM 728 N N . GLU A 1 91 ? 7.380 15.372 1.511 1.00 93.06 91 GLU A N 1
ATOM 729 C CA . GLU A 1 91 ? 7.880 14.020 1.270 1.00 93.06 91 GLU A CA 1
ATOM 730 C C . GLU A 1 91 ? 7.107 13.006 2.130 1.00 93.06 91 GLU A C 1
ATOM 732 O O . GLU A 1 91 ? 6.869 13.230 3.317 1.00 93.06 91 GLU A O 1
ATOM 737 N N . SER A 1 92 ? 6.705 11.884 1.529 1.00 92.56 92 SER A N 1
ATOM 738 C CA . SER A 1 92 ? 6.071 10.766 2.234 1.00 92.56 92 SER A CA 1
ATOM 739 C C . SER A 1 92 ? 6.601 9.459 1.669 1.00 92.56 92 SER A C 1
ATOM 741 O O . SER A 1 92 ? 6.313 9.118 0.522 1.00 92.56 92 SER A O 1
ATOM 743 N N . ILE A 1 93 ? 7.370 8.733 2.476 1.00 93.94 93 ILE A N 1
ATOM 744 C CA . ILE A 1 93 ? 7.932 7.428 2.128 1.00 93.94 93 ILE A CA 1
ATOM 745 C C . ILE A 1 93 ? 7.309 6.386 3.055 1.00 93.94 93 ILE A C 1
ATOM 747 O O . ILE A 1 93 ? 7.327 6.538 4.276 1.00 93.94 93 ILE A O 1
ATOM 751 N N . HIS A 1 94 ? 6.750 5.331 2.465 1.00 92.44 94 HIS A N 1
ATOM 752 C CA . HIS A 1 94 ? 6.136 4.223 3.190 1.00 92.44 94 HIS A CA 1
ATOM 753 C C . HIS A 1 94 ? 6.950 2.953 2.947 1.00 92.44 94 HIS A C 1
ATOM 755 O O . HIS A 1 94 ? 6.936 2.407 1.845 1.00 92.44 94 HIS A O 1
ATOM 761 N N . CYS A 1 95 ? 7.671 2.507 3.973 1.00 92.62 95 CYS A N 1
ATOM 762 C CA . CYS A 1 95 ? 8.475 1.290 3.930 1.00 92.62 95 CYS A CA 1
ATOM 763 C C . CYS A 1 95 ? 7.674 0.123 4.500 1.00 92.62 95 CYS A C 1
ATOM 765 O O . CYS A 1 95 ? 6.956 0.297 5.478 1.00 92.62 95 CYS A O 1
ATOM 767 N N . PHE A 1 96 ? 7.820 -1.060 3.907 1.00 90.69 96 PHE A N 1
ATOM 768 C CA . PHE A 1 96 ? 7.186 -2.275 4.406 1.00 90.69 96 PHE A CA 1
ATOM 769 C C . PHE A 1 96 ? 8.151 -3.452 4.317 1.00 90.69 96 PHE A C 1
ATOM 771 O O . PHE A 1 96 ? 8.930 -3.559 3.374 1.00 90.69 96 PHE A O 1
ATOM 778 N N . THR A 1 97 ? 8.069 -4.363 5.283 1.00 92.06 97 THR A N 1
ATOM 779 C CA . THR A 1 97 ? 8.724 -5.675 5.242 1.00 92.06 97 THR A CA 1
ATOM 780 C C . THR A 1 97 ? 7.686 -6.734 5.588 1.00 92.06 97 THR A C 1
ATOM 782 O O . THR A 1 97 ? 7.078 -6.670 6.652 1.00 92.06 97 THR A O 1
ATOM 785 N N . ASN A 1 98 ? 7.447 -7.704 4.699 1.00 88.31 98 ASN A N 1
ATOM 786 C CA . ASN A 1 98 ? 6.454 -8.769 4.911 1.00 88.31 98 ASN A CA 1
ATOM 787 C C . ASN A 1 98 ? 5.063 -8.238 5.340 1.00 88.31 98 ASN A C 1
ATOM 789 O O . ASN A 1 98 ? 4.470 -8.736 6.295 1.00 88.31 98 ASN A O 1
ATOM 793 N N . ASN A 1 99 ? 4.553 -7.207 4.653 1.00 83.50 99 ASN A N 1
ATOM 794 C CA . ASN A 1 99 ? 3.284 -6.503 4.934 1.00 83.50 99 ASN A CA 1
ATOM 795 C C . ASN A 1 99 ? 3.221 -5.681 6.242 1.00 83.50 99 ASN A C 1
ATOM 797 O O . ASN A 1 99 ? 2.164 -5.136 6.595 1.00 83.50 99 ASN A O 1
ATOM 801 N N . ILE A 1 100 ? 4.341 -5.544 6.954 1.00 81.75 100 ILE A N 1
ATOM 802 C CA . ILE A 1 100 ? 4.452 -4.768 8.194 1.00 81.75 100 ILE A CA 1
ATOM 803 C C . ILE A 1 100 ? 5.152 -3.428 7.894 1.00 81.75 100 ILE A C 1
ATOM 805 O O . ILE A 1 100 ? 6.221 -3.466 7.282 1.00 81.75 100 ILE A O 1
ATOM 809 N N . PRO A 1 101 ? 4.551 -2.274 8.253 1.00 80.50 101 PRO A N 1
ATOM 810 C CA . PRO A 1 101 ? 5.152 -0.947 8.137 1.00 80.50 101 PRO A CA 1
ATOM 811 C C . PRO A 1 101 ? 6.253 -0.721 9.172 1.00 80.50 101 PRO A C 1
ATOM 813 O O . PRO A 1 101 ? 6.171 -1.336 10.261 1.00 80.50 101 PRO A O 1
#

Radius of gyration: 16.6 Å; chains: 1; bounding box: 43×35×48 Å

Secondary structure (DSSP, 8-state):
--S-S--PPPHHHHHHHHHHHHHHSTT--EEEE-TTT--EEEE---SHHHHHHHHHTTTS-BSSPPEEEEEE-TTS-EEEEEE--BSSS-------BTTB-

pLDDT: mean 90.76, std 4.44, range [67.94, 95.94]

Sequence (101 aa):
PNTFTNIMYHFDILAKRLRELSFLNSGVAIRLKDERSGREELFCYEGGVSAFVEYLNTNKTPINKCMHFNTMHADGVGVEVALQWNDSFQESIHCFTNNIP

Foldseek 3Di:
DVPDPDPDDDQVVVVVLVLLLLLQVAQDWDWDADPVVRDIDIHHDHDHVQVVQVVVCVVFAWPDRKDWDWDADPVGDIDIDIDTDTPDPDDDDDDDDPSHD